Protein AF-A0A3D0PDY1-F1 (afdb_monomer)

pLDDT: mean 85.31, std 11.98, range [49.16, 97.06]

Foldseek 3Di:
DCPVVQADADPLRHSDDDQVLVVLVVLLVVLLVQLVVLLVCCVVVVPVVSNVVSLVSLVVSLVSLVVSLVSLVVSVVRRPDDPVCVVVSVVVNVVSVVVSVVSVVVSVVVVVVCVVPVPDDD

Nearest PDB structures (foldseek):
  9had-assembly1_A  TM=6.237E-01  e=1.493E+00  Dermatophagoides farinae
  2e2a-assembly1_C  TM=3.416E-01  e=3.998E+00  Lactococcus lactis

Mean predicted aligned error: 7.47 Å

Radius of gyration: 18.9 Å; Cα contacts (8 Å, |Δi|>4): 89; chains: 1; bounding box: 52×23×50 Å

Secondary structure (DSSP, 8-state):
-GGGSSPPP-TTS-SSSS-HHHHHHHHHHHHHHHHHHHHHHHHHHT-HHHHHHHHHHHHHHHHHHHHHHHHHHHHHHHS---HHHHHHHHHHHHHHHHHHHHHHHHHHHHHHHHHH-SS---

Sequence (122 aa):
MLEHLLPPLNDKNLPWMDVLHPIVVHFVIAMALITVVFDLIGVITRKPNLFEVSFWNLLVATVAIFVAIIFGQVEAGLASPYSGARDILNYHSTIGWSLAGVLSLLTAWRYVVRQKDPAVLP

Structure (mmCIF, N/CA/C/O backbone):
data_AF-A0A3D0PDY1-F1
#
_entry.id   AF-A0A3D0PDY1-F1
#
loop_
_atom_site.group_PDB
_atom_site.id
_atom_site.type_symbol
_atom_site.label_atom_id
_atom_site.label_alt_id
_atom_site.label_comp_id
_atom_site.label_asym_id
_atom_site.label_entity_id
_atom_site.label_seq_id
_atom_site.pdbx_PDB_ins_code
_atom_site.Cartn_x
_atom_site.Cartn_y
_atom_site.Cartn_z
_atom_site.occupancy
_atom_site.B_iso_or_equiv
_atom_site.auth_seq_id
_atom_site.auth_comp_id
_atom_site.auth_asym_id
_atom_site.auth_atom_id
_atom_site.pdbx_PDB_model_num
ATO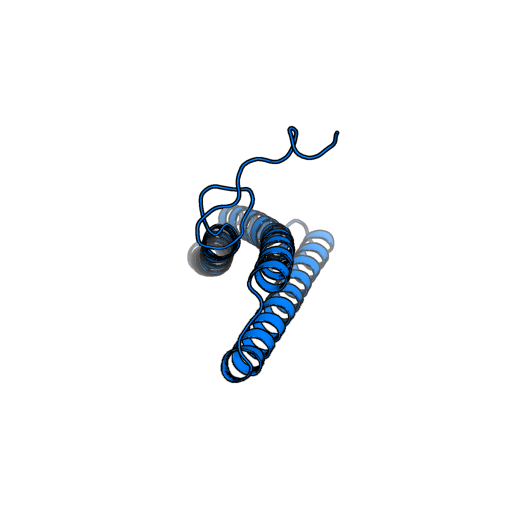M 1 N N . MET A 1 1 ? 36.493 7.612 -14.594 1.00 55.44 1 MET A N 1
ATOM 2 C CA . MET A 1 1 ? 36.836 7.537 -13.151 1.00 55.44 1 MET A CA 1
ATOM 3 C C . MET A 1 1 ? 35.690 7.000 -12.284 1.00 55.44 1 MET A C 1
ATOM 5 O O . MET A 1 1 ? 35.981 6.427 -11.249 1.00 55.44 1 MET A O 1
ATOM 9 N N . LEU A 1 2 ? 34.414 7.134 -12.683 1.00 61.41 2 LEU A N 1
ATOM 10 C CA . LEU A 1 2 ? 33.258 6.624 -11.916 1.00 61.41 2 LEU A CA 1
ATOM 11 C C . LEU A 1 2 ? 32.953 5.126 -12.132 1.00 61.41 2 LEU A C 1
ATOM 13 O O . LEU A 1 2 ? 32.224 4.537 -11.343 1.00 61.41 2 LEU A O 1
ATOM 17 N N . GLU A 1 3 ? 33.530 4.494 -13.158 1.00 59.44 3 GLU A N 1
ATOM 18 C CA . GLU A 1 3 ? 33.233 3.096 -13.523 1.00 59.44 3 GLU A CA 1
ATOM 19 C C . GLU A 1 3 ? 33.705 2.049 -12.499 1.00 59.44 3 GLU A C 1
ATOM 21 O O . GLU A 1 3 ? 33.281 0.904 -12.563 1.00 59.44 3 GLU A O 1
ATOM 26 N N . HIS A 1 4 ? 34.547 2.425 -11.530 1.00 61.19 4 HIS A N 1
ATOM 27 C CA . HIS A 1 4 ? 35.041 1.521 -10.479 1.00 61.19 4 HIS A CA 1
ATOM 28 C C . HIS A 1 4 ? 34.221 1.563 -9.176 1.00 61.19 4 HIS A C 1
ATOM 30 O O . HIS A 1 4 ? 34.509 0.810 -8.252 1.00 61.19 4 HIS A O 1
ATOM 36 N N . LEU A 1 5 ? 33.227 2.456 -9.078 1.00 67.50 5 LEU A N 1
ATOM 37 C CA . LEU A 1 5 ? 32.360 2.599 -7.898 1.00 67.50 5 LEU A CA 1
ATOM 38 C C . LEU A 1 5 ? 31.038 1.835 -8.027 1.00 67.50 5 LEU A C 1
ATOM 40 O O . LEU A 1 5 ? 30.329 1.680 -7.034 1.00 67.50 5 LEU A O 1
ATOM 44 N N . LEU A 1 6 ? 30.691 1.387 -9.236 1.00 66.75 6 LEU A N 1
ATOM 45 C CA . LEU A 1 6 ? 29.447 0.674 -9.489 1.00 66.75 6 LEU A CA 1
ATOM 46 C C . LEU A 1 6 ? 29.701 -0.838 -9.445 1.00 66.75 6 LEU A C 1
ATOM 48 O O . LEU A 1 6 ? 30.610 -1.314 -10.128 1.00 66.75 6 LEU A O 1
ATOM 52 N N . PRO A 1 7 ? 28.927 -1.601 -8.654 1.00 70.31 7 PRO A N 1
ATOM 53 C CA . PRO A 1 7 ? 28.995 -3.055 -8.694 1.00 70.31 7 PRO A CA 1
ATOM 54 C C . PRO A 1 7 ? 28.667 -3.566 -10.110 1.00 70.31 7 PRO A C 1
ATOM 56 O O . PRO A 1 7 ? 27.869 -2.938 -10.816 1.00 70.31 7 PRO A O 1
ATOM 59 N N . PRO A 1 8 ? 29.272 -4.688 -10.542 1.00 74.19 8 PRO A N 1
ATOM 60 C CA . PRO A 1 8 ? 28.973 -5.281 -11.840 1.00 74.19 8 PRO A CA 1
ATOM 61 C C . PRO A 1 8 ? 27.482 -5.626 -11.933 1.00 74.19 8 PRO A C 1
ATOM 63 O O . PRO A 1 8 ? 26.894 -6.134 -10.977 1.00 74.19 8 PRO A O 1
ATOM 66 N N . LEU A 1 9 ? 26.877 -5.332 -13.087 1.00 77.50 9 LEU A N 1
ATOM 67 C CA . LEU A 1 9 ? 25.468 -5.625 -13.341 1.00 77.50 9 LEU A CA 1
ATOM 68 C C . LEU A 1 9 ? 25.257 -7.139 -13.475 1.00 77.50 9 LEU A C 1
ATOM 70 O O . LEU A 1 9 ? 26.095 -7.835 -14.049 1.00 77.50 9 LEU A O 1
ATOM 74 N N . ASN A 1 10 ? 24.141 -7.645 -12.949 1.00 79.12 10 ASN A N 1
ATOM 75 C CA . ASN A 1 10 ? 23.761 -9.054 -13.085 1.00 79.12 10 ASN A CA 1
ATOM 76 C C . ASN A 1 10 ? 23.142 -9.362 -14.468 1.00 79.12 10 ASN A C 1
ATOM 78 O O . ASN A 1 10 ? 22.925 -8.465 -15.283 1.00 79.12 10 ASN A O 1
ATOM 82 N N . ASP A 1 11 ? 22.764 -10.624 -14.704 1.00 78.56 11 ASP A N 1
ATOM 83 C CA . ASP A 1 11 ? 22.127 -11.090 -15.954 1.00 78.56 11 ASP A CA 1
ATOM 84 C C . ASP A 1 11 ? 20.789 -10.391 -16.288 1.00 78.56 11 ASP A C 1
ATOM 86 O O . ASP A 1 11 ? 20.261 -10.530 -17.390 1.00 78.56 11 ASP A O 1
ATOM 90 N N . LYS A 1 12 ? 20.224 -9.638 -15.334 1.00 74.00 12 LYS A N 1
ATOM 91 C CA . LYS A 1 12 ? 18.987 -8.849 -15.460 1.00 74.00 12 LYS A CA 1
ATOM 92 C C . LYS A 1 12 ? 19.264 -7.340 -15.539 1.00 74.00 12 LYS A C 1
ATOM 94 O O . LYS A 1 12 ? 18.331 -6.551 -15.415 1.00 74.00 12 LYS A O 1
ATOM 99 N N . ASN A 1 13 ? 20.522 -6.941 -15.747 1.00 80.06 13 ASN A N 1
ATOM 100 C CA . ASN A 1 13 ? 20.970 -5.551 -15.850 1.00 80.06 13 ASN A CA 1
ATOM 101 C C . ASN A 1 13 ? 20.785 -4.729 -14.552 1.00 80.06 13 ASN A C 1
ATOM 103 O O . ASN A 1 13 ? 20.583 -3.516 -14.603 1.00 80.06 13 ASN A O 1
ATOM 107 N N . LEU A 1 14 ? 20.834 -5.382 -13.381 1.00 78.62 14 LEU A N 1
ATOM 108 C CA . LEU A 1 14 ? 20.647 -4.754 -12.065 1.00 78.62 14 LEU A CA 1
ATOM 109 C C . LEU A 1 14 ? 21.976 -4.627 -11.300 1.00 78.62 14 LEU A C 1
ATOM 111 O O . LEU A 1 14 ? 22.796 -5.541 -11.371 1.00 78.62 14 LEU A O 1
ATOM 115 N N . PRO A 1 15 ? 22.179 -3.558 -10.503 1.00 77.19 15 PRO A N 1
ATOM 116 C CA . PRO A 1 15 ? 23.393 -3.353 -9.702 1.00 77.19 15 PRO A CA 1
ATOM 117 C C . PRO A 1 15 ? 23.405 -4.137 -8.374 1.00 77.19 15 PRO A C 1
ATOM 119 O O . PRO A 1 15 ? 24.247 -3.901 -7.511 1.00 77.19 15 PRO A O 1
ATOM 122 N N . TRP A 1 16 ? 22.461 -5.055 -8.176 1.00 78.19 16 TRP A N 1
ATOM 123 C CA . TRP A 1 16 ? 22.329 -5.885 -6.978 1.00 78.19 16 TRP A CA 1
ATOM 124 C C . TRP A 1 16 ? 22.016 -7.338 -7.364 1.00 78.19 16 TRP A C 1
A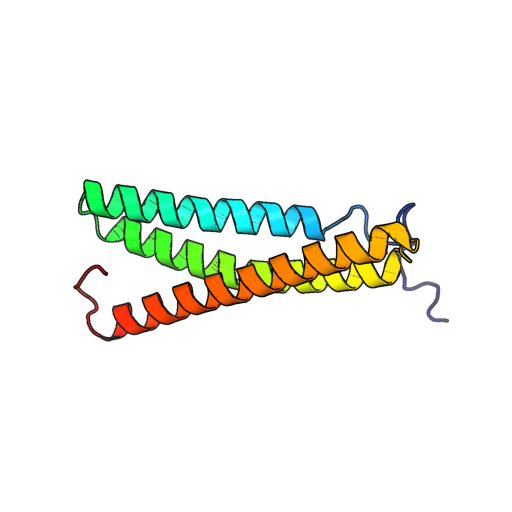TOM 126 O O . TRP A 1 16 ? 21.747 -7.642 -8.524 1.00 78.19 16 TRP A O 1
ATOM 136 N N . MET A 1 17 ? 22.058 -8.252 -6.388 1.00 73.06 17 MET A N 1
ATOM 137 C CA . MET A 1 17 ? 22.062 -9.699 -6.645 1.00 73.06 17 MET A CA 1
ATOM 138 C C . MET A 1 17 ? 20.767 -10.221 -7.288 1.00 73.06 17 MET A C 1
ATOM 140 O O . MET A 1 17 ? 20.842 -10.998 -8.235 1.00 73.06 17 MET A O 1
ATOM 144 N N . ASP A 1 18 ? 19.594 -9.771 -6.827 1.00 77.81 18 ASP A N 1
ATOM 145 C CA . ASP A 1 18 ? 18.298 -10.292 -7.282 1.00 77.81 18 ASP A CA 1
ATOM 146 C C . ASP A 1 18 ? 17.201 -9.231 -7.374 1.00 77.81 18 ASP A C 1
ATOM 148 O O . ASP A 1 18 ? 17.290 -8.184 -6.752 1.00 77.81 18 ASP A 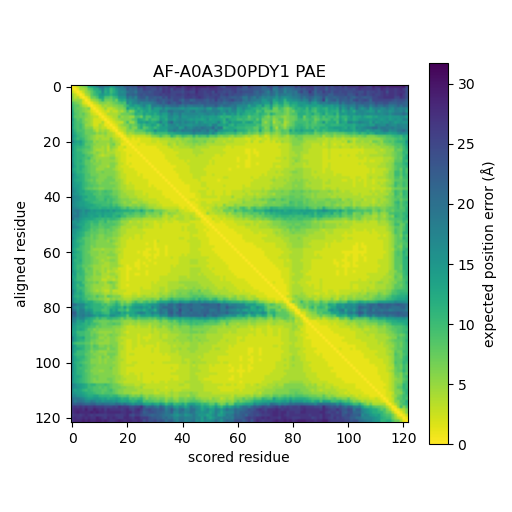O 1
ATOM 152 N N . VAL A 1 19 ? 16.133 -9.506 -8.117 1.00 83.88 19 VAL A N 1
ATOM 153 C CA . VAL A 1 19 ? 15.018 -8.561 -8.310 1.00 83.88 19 VAL A CA 1
ATOM 154 C C . VAL A 1 19 ? 14.370 -8.251 -6.950 1.00 83.88 19 VAL A C 1
ATOM 156 O O . VAL A 1 19 ? 13.755 -9.127 -6.339 1.00 83.88 19 VAL A O 1
ATOM 159 N N . LEU A 1 20 ? 14.530 -7.021 -6.452 1.00 88.56 20 LEU A N 1
ATOM 160 C CA . LEU A 1 20 ? 14.109 -6.637 -5.102 1.00 88.56 20 LEU A CA 1
ATOM 161 C C . LEU A 1 20 ? 12.617 -6.323 -5.063 1.00 88.56 20 LEU A C 1
ATOM 163 O O . LEU A 1 20 ? 11.955 -6.649 -4.076 1.00 88.56 20 LEU A O 1
ATOM 167 N N . HIS A 1 21 ? 12.069 -5.734 -6.131 1.00 92.12 21 HIS A N 1
ATOM 168 C CA . HIS A 1 21 ? 10.659 -5.340 -6.187 1.00 92.12 21 HIS A CA 1
ATOM 169 C C . HIS A 1 21 ? 9.694 -6.472 -5.786 1.00 92.12 21 HIS A C 1
ATOM 171 O O . HIS A 1 21 ? 8.882 -6.237 -4.887 1.00 92.12 21 HIS A O 1
ATOM 177 N N . PRO A 1 22 ? 9.781 -7.705 -6.334 1.00 91.50 22 PRO A N 1
ATOM 178 C CA . PRO A 1 22 ? 8.911 -8.798 -5.924 1.00 91.50 22 PRO A CA 1
ATOM 179 C C . PRO A 1 22 ? 9.006 -9.093 -4.429 1.00 91.50 22 PRO A C 1
ATOM 181 O O . PRO A 1 22 ? 7.974 -9.278 -3.796 1.00 91.50 22 PRO A O 1
ATOM 184 N N . ILE A 1 23 ? 10.205 -9.099 -3.840 1.00 93.50 23 ILE A N 1
ATOM 185 C CA . ILE A 1 23 ? 10.394 -9.399 -2.413 1.00 93.50 23 ILE A CA 1
ATOM 186 C C . ILE A 1 23 ? 9.615 -8.391 -1.557 1.00 93.50 23 ILE A C 1
ATOM 188 O O . ILE A 1 23 ? 8.853 -8.782 -0.670 1.00 93.50 23 ILE A O 1
ATOM 192 N N . VAL A 1 24 ? 9.741 -7.096 -1.870 1.00 94.31 24 VAL A N 1
ATOM 193 C CA . VAL A 1 24 ? 9.033 -6.036 -1.137 1.00 94.31 24 VAL A CA 1
ATOM 194 C C . VAL A 1 24 ? 7.519 -6.113 -1.366 1.00 94.31 24 VAL A C 1
ATOM 196 O O . VAL A 1 24 ? 6.752 -5.963 -0.417 1.00 94.31 24 VAL A O 1
ATOM 199 N N . VAL A 1 25 ? 7.061 -6.406 -2.588 1.00 95.06 25 VAL A N 1
ATOM 200 C CA . VAL A 1 25 ? 5.624 -6.554 -2.888 1.00 95.06 25 VAL A CA 1
ATOM 201 C C . VAL A 1 25 ? 4.994 -7.712 -2.107 1.00 95.06 25 VAL A C 1
ATOM 203 O O . VAL A 1 25 ? 3.919 -7.536 -1.536 1.00 95.06 25 VAL A O 1
ATOM 206 N N . HIS A 1 26 ? 5.644 -8.879 -2.025 1.00 94.75 26 HIS A N 1
ATOM 207 C CA . HIS A 1 26 ? 5.110 -10.011 -1.254 1.00 94.75 26 HIS A CA 1
ATOM 208 C C . HIS A 1 26 ? 4.975 -9.665 0.232 1.00 94.75 26 HIS A C 1
ATOM 210 O O . HIS A 1 26 ? 3.968 -10.006 0.853 1.00 94.75 26 HIS A O 1
ATOM 216 N N . PHE A 1 27 ? 5.949 -8.936 0.785 1.00 95.06 27 PHE A N 1
ATOM 217 C CA . PHE A 1 27 ? 5.873 -8.426 2.152 1.00 95.06 27 PHE A CA 1
ATOM 218 C C . PHE A 1 27 ? 4.666 -7.495 2.344 1.00 95.06 27 PHE A C 1
ATOM 220 O O . PHE A 1 27 ? 3.882 -7.696 3.268 1.00 95.06 27 PHE A O 1
ATOM 227 N N . VAL A 1 28 ? 4.449 -6.534 1.438 1.00 96.19 28 VAL A N 1
ATOM 228 C CA . VAL A 1 28 ? 3.283 -5.628 1.472 1.00 96.19 28 VAL A CA 1
ATOM 229 C C . VAL A 1 28 ? 1.964 -6.402 1.449 1.00 96.19 28 VAL A C 1
ATOM 231 O O . VAL A 1 28 ? 1.074 -6.109 2.245 1.00 96.19 28 VAL A O 1
ATOM 234 N N . ILE A 1 29 ? 1.834 -7.389 0.557 1.00 94.50 29 ILE A N 1
ATOM 235 C CA . ILE A 1 29 ? 0.616 -8.202 0.427 1.00 94.50 29 ILE A CA 1
ATOM 236 C C . ILE A 1 29 ? 0.364 -8.993 1.712 1.00 94.50 29 ILE A C 1
ATOM 238 O O . ILE A 1 29 ? -0.752 -8.979 2.230 1.00 94.50 29 ILE A O 1
ATOM 242 N N . ALA A 1 30 ? 1.395 -9.646 2.254 1.00 96.00 30 ALA A N 1
ATOM 243 C CA . ALA A 1 30 ? 1.284 -10.397 3.499 1.00 96.00 30 ALA A CA 1
ATOM 244 C C . ALA A 1 30 ? 0.833 -9.495 4.654 1.00 96.00 30 ALA A C 1
ATOM 246 O O . ALA A 1 30 ? -0.100 -9.844 5.375 1.00 96.00 30 ALA A O 1
ATOM 247 N N . MET A 1 31 ? 1.429 -8.307 4.783 1.00 95.00 31 MET A N 1
ATOM 248 C CA . MET A 1 31 ? 1.029 -7.321 5.784 1.00 95.00 31 MET A CA 1
ATOM 249 C C . MET A 1 31 ? -0.434 -6.903 5.570 1.00 95.00 31 MET A C 1
ATOM 251 O O . MET A 1 31 ? -1.250 -7.074 6.467 1.00 95.00 31 MET A O 1
ATOM 255 N N . ALA A 1 32 ? -0.833 -6.462 4.376 1.00 93.50 32 ALA A N 1
ATOM 256 C CA . ALA A 1 32 ? -2.217 -6.054 4.121 1.00 93.50 32 ALA A CA 1
ATOM 257 C C . ALA A 1 32 ? -3.248 -7.153 4.464 1.00 93.50 32 ALA A C 1
ATOM 259 O O . ALA A 1 32 ? -4.281 -6.864 5.070 1.00 93.50 32 ALA A O 1
ATOM 260 N N . LEU A 1 33 ? -2.954 -8.419 4.150 1.00 94.88 33 LEU A N 1
ATOM 261 C CA . LEU A 1 33 ? -3.814 -9.553 4.508 1.00 94.88 33 LEU A CA 1
ATOM 262 C C . LEU A 1 33 ? -3.862 -9.792 6.023 1.00 94.88 33 LEU A C 1
ATOM 264 O O . LEU A 1 33 ? -4.940 -9.992 6.582 1.00 94.88 33 LEU A O 1
ATOM 268 N N . ILE A 1 34 ? -2.715 -9.730 6.701 1.00 94.06 34 ILE A N 1
ATOM 269 C CA . ILE A 1 34 ? -2.622 -9.893 8.156 1.00 94.06 34 ILE A CA 1
ATOM 270 C C . ILE A 1 34 ? -3.403 -8.795 8.894 1.00 94.06 34 ILE A C 1
ATOM 272 O O . ILE A 1 34 ? -4.047 -9.092 9.898 1.00 94.06 34 ILE A O 1
ATOM 276 N N . THR A 1 35 ? -3.431 -7.558 8.383 1.00 92.25 35 THR A N 1
ATOM 277 C CA . THR A 1 35 ? -4.292 -6.483 8.913 1.00 92.25 35 THR A CA 1
ATOM 278 C C . THR A 1 35 ? -5.756 -6.913 8.910 1.00 92.25 35 THR A C 1
ATOM 280 O O . THR A 1 35 ? -6.416 -6.857 9.944 1.00 92.25 35 THR A O 1
ATOM 283 N N . VAL A 1 36 ? -6.262 -7.408 7.777 1.00 91.00 36 VAL A N 1
ATOM 284 C CA . VAL A 1 36 ? -7.663 -7.849 7.665 1.00 91.00 36 VAL A CA 1
ATOM 285 C C . VAL A 1 36 ? -7.958 -9.009 8.619 1.00 91.00 36 VAL A C 1
ATOM 287 O O . VAL A 1 36 ? -9.004 -9.029 9.268 1.00 91.00 36 VAL A O 1
ATOM 290 N N . VAL A 1 37 ? -7.026 -9.956 8.754 1.00 93.31 37 VAL A N 1
ATOM 291 C CA . VAL A 1 37 ? -7.160 -11.079 9.694 1.00 93.31 37 VAL A CA 1
ATOM 292 C C . VAL A 1 37 ? -7.211 -10.585 11.141 1.00 93.31 37 VAL A C 1
ATOM 294 O O . VAL A 1 37 ? -8.092 -11.004 11.893 1.00 93.31 37 VAL A O 1
ATOM 297 N N . PHE A 1 38 ? -6.317 -9.680 11.545 1.00 90.44 38 PHE A N 1
ATOM 298 C CA . PHE A 1 38 ? -6.325 -9.130 12.900 1.00 90.44 38 PHE A CA 1
ATOM 299 C C . PHE A 1 38 ? -7.558 -8.278 13.187 1.00 90.44 38 PHE A C 1
ATOM 301 O O . PHE A 1 38 ? -8.068 -8.349 14.303 1.00 90.44 38 PHE A O 1
ATOM 308 N N . ASP A 1 39 ? -8.076 -7.545 12.202 1.00 86.44 39 ASP A N 1
ATOM 30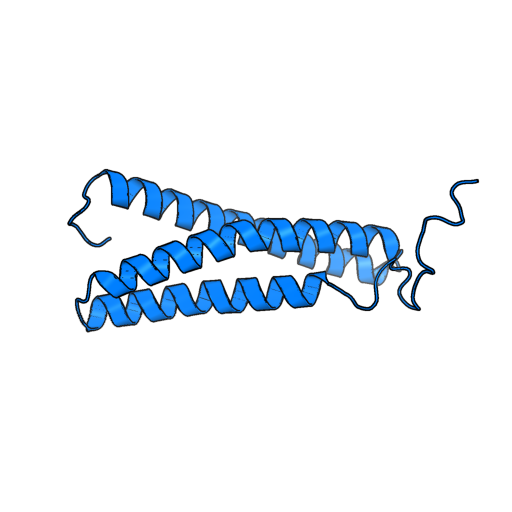9 C CA . ASP A 1 39 ? -9.347 -6.830 12.337 1.00 86.44 39 ASP A CA 1
ATOM 310 C C . ASP A 1 39 ? -10.504 -7.798 12.568 1.00 86.44 39 ASP A C 1
ATOM 312 O O . ASP A 1 39 ? -11.261 -7.634 13.523 1.00 86.44 39 ASP A O 1
ATOM 316 N N . LEU A 1 40 ? -10.605 -8.858 11.763 1.00 89.69 40 LEU A N 1
ATOM 317 C CA . LEU A 1 40 ? -11.661 -9.857 11.909 1.00 89.69 40 LEU A CA 1
ATOM 318 C C . LEU A 1 40 ? -11.606 -10.547 13.280 1.00 89.69 40 LEU A C 1
ATOM 320 O O . LEU A 1 40 ? -12.623 -10.663 13.967 1.00 89.69 40 LEU A O 1
ATOM 324 N N . ILE A 1 41 ? -10.416 -10.968 13.716 1.00 89.31 41 ILE A N 1
ATOM 325 C CA . ILE A 1 41 ? -10.234 -11.582 15.037 1.00 89.31 41 ILE A CA 1
ATOM 326 C C . ILE A 1 41 ? -10.506 -10.555 16.144 1.00 89.31 41 ILE A C 1
ATOM 328 O O . ILE A 1 41 ? -11.123 -10.900 17.153 1.00 89.31 41 ILE A O 1
ATOM 332 N N . GLY A 1 42 ? -10.095 -9.297 15.972 1.00 86.19 42 GLY A N 1
ATOM 333 C CA . GLY A 1 42 ? -10.373 -8.195 16.894 1.00 86.19 42 GLY A CA 1
ATOM 334 C C . GLY A 1 42 ? -11.868 -7.977 17.102 1.00 86.19 42 GLY A C 1
ATOM 335 O O . GLY A 1 42 ? -12.317 -7.894 18.246 1.00 86.19 42 GLY A O 1
ATOM 336 N N . VAL A 1 43 ? -12.646 -7.987 16.016 1.00 84.94 43 VAL A N 1
ATOM 337 C CA . VAL A 1 43 ? -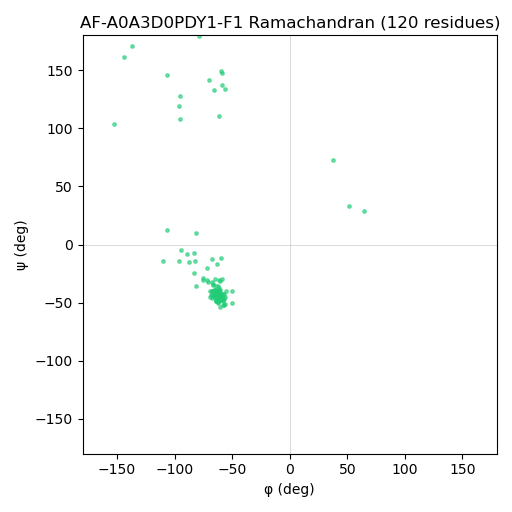14.112 -7.873 16.041 1.00 84.94 43 VAL A CA 1
ATOM 338 C C . VAL A 1 43 ? -14.748 -9.065 16.761 1.00 84.94 43 VAL A C 1
ATOM 340 O O . VAL A 1 43 ? -15.583 -8.873 17.645 1.00 84.94 43 VAL A O 1
ATOM 343 N N . ILE A 1 44 ? -14.330 -10.296 16.442 1.00 90.12 44 ILE A N 1
ATOM 344 C CA . ILE A 1 44 ? -14.903 -11.521 17.030 1.00 90.12 44 ILE A CA 1
ATOM 345 C C . ILE A 1 44 ? -14.559 -11.640 18.522 1.00 90.12 44 ILE A C 1
ATOM 347 O O . ILE A 1 44 ? -15.410 -11.984 19.340 1.00 90.12 44 ILE A O 1
ATOM 351 N N . THR A 1 45 ? -13.309 -11.357 18.890 1.00 88.25 45 THR A N 1
ATOM 352 C CA . THR A 1 45 ? -12.807 -11.535 20.263 1.00 88.25 45 THR A CA 1
ATOM 353 C C . THR A 1 45 ? -13.004 -10.308 21.152 1.00 88.25 45 THR A C 1
ATOM 355 O O . THR A 1 45 ? -12.752 -10.394 22.353 1.00 88.25 45 THR A O 1
ATOM 358 N N . ARG A 1 46 ? -13.444 -9.174 20.583 1.00 82.81 46 ARG A N 1
ATOM 359 C CA . ARG A 1 46 ? -13.573 -7.865 21.250 1.00 82.81 46 ARG A CA 1
ATOM 360 C C . ARG A 1 46 ? -12.299 -7.426 21.981 1.00 82.81 46 ARG A C 1
ATOM 362 O O . ARG A 1 46 ? -12.364 -6.778 23.024 1.00 82.81 46 ARG A O 1
ATOM 369 N N . LYS A 1 47 ? -11.126 -7.793 21.454 1.00 82.06 47 LYS A N 1
ATOM 370 C CA . LYS A 1 47 ? -9.825 -7.431 22.034 1.00 82.06 47 LYS A CA 1
ATOM 371 C C . LYS A 1 47 ? -9.271 -6.172 21.356 1.00 82.06 47 LYS A C 1
ATOM 373 O O . LYS A 1 47 ? -8.796 -6.282 20.224 1.00 82.06 47 LYS A O 1
ATOM 378 N N . PRO A 1 48 ? -9.246 -5.007 22.034 1.00 79.25 48 PRO A N 1
ATOM 379 C CA . PRO A 1 48 ? -8.798 -3.748 21.431 1.00 79.25 48 PRO A CA 1
ATOM 380 C C . PRO A 1 48 ? -7.337 -3.801 20.957 1.00 79.25 48 PRO A C 1
ATOM 382 O O . PRO A 1 48 ? -7.002 -3.229 19.924 1.00 79.25 48 PRO A O 1
ATOM 385 N N . ASN A 1 49 ? -6.488 -4.579 21.635 1.00 85.31 49 ASN A N 1
ATOM 386 C CA . ASN A 1 49 ? -5.070 -4.729 21.289 1.00 85.31 49 ASN A CA 1
ATOM 387 C C . ASN A 1 49 ? -4.847 -5.259 19.858 1.00 85.31 49 ASN A C 1
ATOM 389 O O . ASN A 1 49 ? -3.841 -4.932 19.236 1.00 85.31 49 ASN A O 1
ATOM 393 N N . LEU A 1 50 ? -5.771 -6.063 19.315 1.00 84.69 50 LEU A N 1
ATOM 394 C CA . LEU A 1 50 ? -5.637 -6.603 17.956 1.00 84.69 50 LEU A CA 1
ATOM 395 C C . LEU A 1 50 ? -5.846 -5.531 16.881 1.00 84.69 50 LEU A C 1
ATOM 397 O O . LEU A 1 50 ? -5.207 -5.587 15.833 1.00 84.69 50 LEU A O 1
ATOM 401 N N . PHE A 1 51 ? -6.668 -4.519 17.159 1.00 83.44 51 PHE A N 1
ATOM 402 C CA . PHE A 1 51 ? -6.864 -3.388 16.253 1.00 83.44 51 PHE A CA 1
ATOM 403 C C . PHE A 1 51 ? -5.641 -2.476 16.206 1.00 83.44 51 PHE A C 1
ATOM 405 O O . PHE A 1 51 ? -5.337 -1.909 15.158 1.00 83.44 51 PHE A O 1
ATOM 4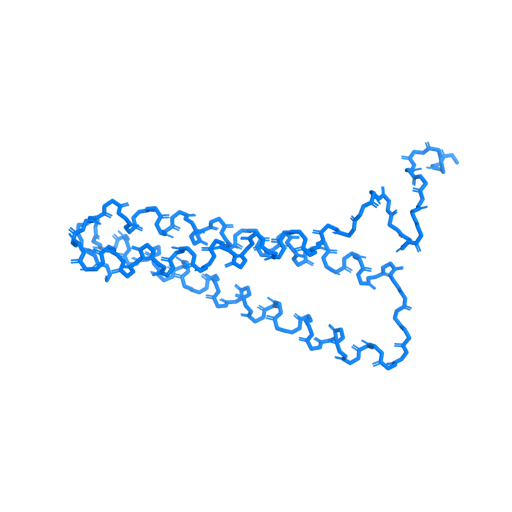12 N N . GLU A 1 52 ? -4.905 -2.362 17.313 1.00 86.88 52 GLU A N 1
ATOM 413 C CA . GLU A 1 52 ? -3.643 -1.627 17.329 1.00 86.88 52 GLU A CA 1
ATOM 414 C C . GLU A 1 52 ? -2.575 -2.332 16.489 1.00 86.88 52 GLU A C 1
ATOM 416 O O . GLU A 1 52 ? -1.942 -1.692 15.648 1.00 86.88 52 GLU A O 1
ATOM 421 N N . VAL A 1 53 ? -2.428 -3.653 16.648 1.00 90.31 53 VAL A N 1
ATOM 422 C CA . VAL A 1 53 ? -1.525 -4.458 15.808 1.00 90.31 53 VAL A CA 1
ATOM 423 C C . VAL A 1 53 ? -1.912 -4.320 14.339 1.00 90.31 53 VAL A C 1
ATOM 425 O O . VAL A 1 53 ? -1.063 -4.022 13.504 1.00 90.31 53 VAL A O 1
ATOM 428 N N . SER A 1 54 ? -3.200 -4.463 14.029 1.00 91.19 54 SER A N 1
ATOM 429 C CA . SER A 1 54 ? -3.730 -4.317 12.676 1.00 91.19 54 SER A CA 1
ATOM 430 C C . SER A 1 54 ? -3.439 -2.944 12.060 1.00 91.19 54 SER A C 1
ATOM 432 O O . SER A 1 54 ? -3.014 -2.862 10.904 1.00 91.19 54 SER A O 1
ATOM 434 N N . PHE A 1 55 ? -3.597 -1.866 12.834 1.00 90.44 55 PHE A N 1
ATOM 435 C CA . PHE A 1 55 ? -3.303 -0.504 12.393 1.00 90.44 55 PHE A CA 1
ATOM 436 C C . PHE A 1 55 ? -1.816 -0.302 12.085 1.00 90.44 55 PHE A C 1
ATOM 438 O O . PHE A 1 55 ? -1.482 0.207 11.016 1.00 90.44 55 PHE A O 1
ATOM 445 N N . TRP A 1 56 ? -0.920 -0.716 12.985 1.00 92.69 56 TRP A N 1
ATOM 446 C CA . TRP A 1 56 ? 0.525 -0.621 12.748 1.00 92.69 56 TRP A CA 1
ATOM 447 C C . TRP A 1 56 ? 0.949 -1.438 11.535 1.00 92.69 56 TRP A C 1
ATOM 449 O O . TRP A 1 56 ? 1.742 -0.985 10.713 1.00 92.69 56 TRP A O 1
ATOM 459 N N . ASN A 1 57 ? 0.363 -2.619 11.392 1.00 94.50 57 ASN A N 1
ATOM 460 C CA . ASN A 1 57 ? 0.600 -3.501 10.270 1.00 94.50 57 ASN A CA 1
ATOM 461 C C . ASN A 1 57 ? 0.136 -2.872 8.940 1.00 94.50 57 ASN A C 1
ATOM 463 O O . ASN A 1 57 ? 0.864 -2.916 7.948 1.00 94.50 57 ASN A O 1
ATOM 467 N N . LEU A 1 58 ? -1.011 -2.184 8.944 1.00 94.19 58 LEU A N 1
ATOM 468 C CA . LEU A 1 58 ? -1.520 -1.446 7.788 1.00 94.19 58 LEU A CA 1
ATOM 469 C C . LEU A 1 58 ? -0.626 -0.247 7.444 1.00 94.19 58 LEU A C 1
ATOM 471 O O . LEU A 1 58 ? -0.291 -0.048 6.279 1.00 94.19 58 LEU A O 1
ATOM 475 N N . LEU A 1 59 ? -0.191 0.518 8.449 1.00 95.38 59 LEU A N 1
ATOM 476 C CA . LEU A 1 59 ? 0.708 1.658 8.266 1.00 95.38 59 LEU A CA 1
ATOM 477 C C . LEU A 1 59 ? 2.040 1.224 7.640 1.00 95.38 59 LEU A C 1
ATOM 479 O O . LEU A 1 59 ? 2.505 1.841 6.681 1.00 95.38 59 LEU A O 1
ATOM 483 N N . VAL A 1 60 ? 2.636 0.140 8.144 1.00 96.56 60 VAL A N 1
ATOM 484 C CA . VAL A 1 60 ? 3.872 -0.418 7.581 1.00 96.56 60 VAL A CA 1
ATOM 485 C C . VAL A 1 60 ? 3.641 -0.914 6.152 1.00 96.56 60 VAL A C 1
ATOM 487 O O . VAL A 1 60 ? 4.471 -0.638 5.289 1.00 96.56 60 VAL A O 1
ATOM 490 N N . ALA A 1 61 ? 2.507 -1.565 5.863 1.00 96.44 61 ALA A N 1
ATOM 491 C CA . ALA A 1 61 ? 2.150 -1.961 4.499 1.00 96.44 61 ALA A CA 1
ATOM 492 C C . ALA A 1 61 ? 2.048 -0.749 3.554 1.00 96.44 61 ALA A C 1
ATOM 494 O O . ALA A 1 61 ? 2.565 -0.793 2.438 1.00 96.44 61 ALA A O 1
ATOM 495 N N . THR A 1 62 ? 1.438 0.353 4.008 1.00 96.75 62 THR A N 1
ATOM 496 C CA . THR A 1 62 ? 1.342 1.609 3.247 1.00 96.75 62 THR A CA 1
ATOM 497 C C . THR A 1 62 ? 2.710 2.221 2.965 1.00 96.75 62 THR A C 1
ATOM 499 O O . THR A 1 62 ? 2.949 2.682 1.857 1.00 96.75 62 THR A O 1
ATOM 502 N N . VAL A 1 63 ? 3.638 2.223 3.919 1.00 97.06 63 VAL A N 1
ATOM 503 C CA . VAL A 1 63 ? 4.994 2.737 3.657 1.00 97.06 63 VAL A CA 1
ATOM 504 C C . VAL A 1 63 ? 5.745 1.808 2.698 1.00 97.06 63 VAL A C 1
ATOM 506 O O . VAL A 1 63 ? 6.355 2.263 1.730 1.00 97.06 63 VAL A O 1
ATOM 509 N N . ALA A 1 64 ? 5.664 0.497 2.926 1.00 96.56 64 ALA A N 1
ATOM 510 C CA . ALA A 1 64 ? 6.376 -0.498 2.136 1.00 96.56 64 ALA A CA 1
ATOM 511 C C . ALA A 1 64 ? 5.905 -0.558 0.671 1.00 96.56 64 ALA A C 1
ATOM 513 O O . ALA A 1 64 ? 6.723 -0.834 -0.205 1.00 96.56 64 A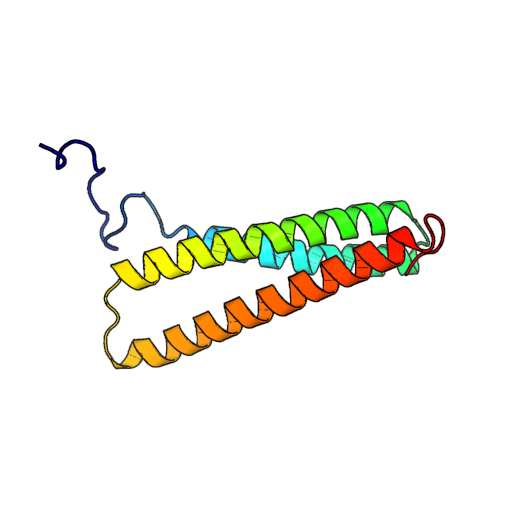LA A O 1
ATOM 514 N N . ILE A 1 65 ? 4.637 -0.245 0.364 1.00 96.88 65 ILE A N 1
ATOM 515 C CA . ILE A 1 65 ? 4.173 -0.218 -1.033 1.00 96.88 65 ILE A CA 1
ATOM 516 C C . ILE A 1 65 ? 4.827 0.903 -1.846 1.00 96.88 65 ILE A C 1
ATOM 518 O O . ILE A 1 65 ? 5.144 0.691 -3.014 1.00 96.88 65 ILE A O 1
ATOM 522 N N . PHE A 1 66 ? 5.127 2.056 -1.243 1.00 96.81 66 PHE A N 1
ATOM 523 C CA . PHE A 1 66 ? 5.879 3.107 -1.935 1.00 96.81 66 PHE A CA 1
ATOM 524 C C . PHE A 1 66 ? 7.321 2.678 -2.206 1.00 96.81 66 PHE A C 1
ATOM 526 O O . PHE A 1 66 ? 7.831 2.899 -3.303 1.00 96.81 66 PHE A O 1
ATOM 533 N N . VAL A 1 67 ? 7.955 1.992 -1.249 1.00 95.88 67 VAL A N 1
ATOM 534 C CA . VAL A 1 67 ? 9.290 1.404 -1.442 1.00 95.88 67 VAL A CA 1
ATOM 535 C C . VAL A 1 67 ? 9.267 0.383 -2.584 1.00 95.88 67 VAL A C 1
ATOM 537 O O . VAL A 1 67 ? 10.117 0.431 -3.472 1.00 95.88 67 VAL A O 1
ATOM 540 N N . ALA A 1 68 ? 8.258 -0.491 -2.619 1.00 95.62 68 ALA A N 1
ATOM 541 C CA . ALA A 1 68 ? 8.077 -1.460 -3.694 1.00 95.62 68 ALA A CA 1
ATOM 542 C C . ALA A 1 68 ? 7.891 -0.791 -5.065 1.00 95.62 68 ALA A C 1
ATOM 544 O O . ALA A 1 68 ? 8.477 -1.249 -6.046 1.00 95.62 68 ALA A O 1
ATOM 545 N N . ILE A 1 69 ? 7.109 0.293 -5.142 1.00 94.88 69 ILE A N 1
ATOM 546 C CA . ILE A 1 69 ? 6.914 1.062 -6.380 1.00 94.88 69 ILE A CA 1
ATOM 547 C C . ILE A 1 69 ? 8.239 1.655 -6.861 1.00 94.88 69 ILE A C 1
ATOM 549 O O . ILE A 1 69 ? 8.545 1.523 -8.042 1.00 94.88 69 ILE A O 1
ATOM 553 N N . ILE A 1 70 ? 9.047 2.248 -5.975 1.00 93.69 70 ILE A N 1
ATOM 554 C CA . ILE A 1 70 ? 10.352 2.820 -6.343 1.00 93.69 70 ILE A CA 1
ATOM 555 C C . ILE A 1 70 ? 11.244 1.752 -6.984 1.00 93.69 70 ILE A C 1
ATOM 557 O O . ILE A 1 70 ? 11.724 1.955 -8.099 1.00 93.69 70 ILE A O 1
ATOM 561 N N . PHE A 1 71 ? 11.410 0.596 -6.332 1.00 92.00 71 PHE A N 1
ATOM 562 C CA . PHE A 1 71 ? 12.191 -0.505 -6.905 1.00 92.00 71 PHE A CA 1
ATOM 563 C C . PHE A 1 71 ? 11.607 -0.993 -8.234 1.00 92.00 71 PHE A C 1
ATOM 565 O O . PHE A 1 71 ? 12.353 -1.181 -9.190 1.00 92.00 71 PHE A O 1
ATOM 572 N N . GLY A 1 72 ? 10.280 -1.116 -8.334 1.00 90.94 72 GLY A N 1
ATOM 573 C CA . GLY A 1 72 ? 9.616 -1.558 -9.561 1.00 90.94 72 GLY A CA 1
ATOM 574 C C . GLY A 1 72 ? 9.834 -0.611 -10.742 1.00 90.94 72 GLY A C 1
ATOM 575 O O . GLY A 1 72 ? 10.064 -1.069 -11.856 1.00 90.94 72 GLY A O 1
ATOM 576 N N . GLN A 1 73 ? 9.816 0.707 -10.511 1.00 90.88 73 GLN A N 1
ATOM 577 C CA . GLN A 1 73 ? 10.088 1.696 -11.560 1.00 90.88 73 GLN A CA 1
ATOM 578 C C . GLN A 1 73 ? 11.558 1.679 -11.998 1.00 90.88 73 GLN A C 1
ATOM 580 O O . GLN A 1 73 ? 11.839 1.759 -13.193 1.00 90.88 73 GLN A O 1
ATOM 585 N N . VAL A 1 74 ? 12.495 1.536 -11.051 1.00 89.31 74 VAL A N 1
ATOM 586 C CA . VAL A 1 74 ? 13.929 1.422 -11.365 1.00 89.31 74 VAL A CA 1
ATOM 587 C C . VAL A 1 74 ? 14.197 0.171 -12.203 1.00 89.31 74 VAL A C 1
ATOM 589 O O . VAL A 1 74 ? 14.821 0.258 -13.257 1.00 89.31 74 VAL A O 1
ATOM 592 N N . GLU A 1 75 ? 13.684 -0.983 -11.783 1.00 87.44 75 GLU A N 1
ATOM 593 C CA . GLU A 1 75 ? 13.868 -2.251 -12.497 1.00 87.44 75 GLU A CA 1
ATOM 594 C C . GLU A 1 75 ? 13.195 -2.244 -13.878 1.00 87.44 75 GLU A C 1
ATOM 596 O O . GLU A 1 75 ? 13.791 -2.704 -14.852 1.00 87.44 75 GLU A O 1
ATOM 601 N N . ALA A 1 76 ? 12.002 -1.652 -14.003 1.00 85.88 76 ALA A N 1
ATOM 602 C CA . ALA A 1 76 ? 11.325 -1.467 -15.288 1.00 85.88 76 ALA A CA 1
ATOM 603 C C . ALA A 1 76 ? 12.139 -0.599 -16.265 1.00 85.88 76 ALA A C 1
ATOM 605 O O . ALA A 1 76 ? 12.193 -0.901 -17.459 1.00 85.88 76 ALA A O 1
ATOM 606 N N . GLY A 1 77 ? 12.791 0.456 -15.763 1.00 83.88 77 GLY A N 1
ATOM 607 C CA . GLY A 1 77 ? 13.656 1.327 -16.562 1.00 83.88 77 GLY A CA 1
ATOM 608 C C . GLY A 1 77 ? 14.934 0.638 -17.050 1.00 83.88 77 GLY A C 1
ATOM 609 O O . GLY A 1 77 ? 15.404 0.932 -18.148 1.00 83.88 77 GLY A O 1
ATOM 610 N N . LEU A 1 78 ? 15.471 -0.307 -16.271 1.00 83.00 78 LEU A N 1
ATOM 611 C CA . LEU A 1 78 ? 16.688 -1.057 -16.606 1.00 83.00 78 LEU A CA 1
ATOM 612 C C . LEU A 1 78 ? 16.436 -2.255 -17.538 1.00 83.00 78 LEU A C 1
ATOM 614 O O . LEU A 1 78 ? 17.348 -2.663 -18.258 1.00 83.00 78 LEU A O 1
ATOM 618 N N . ALA A 1 79 ? 15.215 -2.804 -17.549 1.00 75.31 79 ALA A N 1
ATOM 619 C CA . ALA A 1 79 ? 14.879 -4.056 -18.233 1.00 75.31 79 ALA A CA 1
ATOM 620 C C . ALA A 1 79 ? 14.576 -3.941 -19.746 1.00 75.31 79 ALA A C 1
ATOM 622 O O . ALA A 1 79 ? 14.408 -4.970 -20.393 1.00 75.31 79 ALA A O 1
ATOM 623 N N . SER A 1 80 ? 14.492 -2.731 -20.324 1.00 69.12 80 SER A N 1
ATOM 624 C CA . SER A 1 80 ? 14.176 -2.466 -21.750 1.00 69.12 80 SER A CA 1
ATOM 625 C C . SER A 1 80 ? 13.108 -3.411 -22.361 1.00 69.12 80 SER A C 1
ATOM 627 O O . SER A 1 80 ? 13.422 -4.289 -23.171 1.00 69.12 80 SER A O 1
ATOM 629 N N . PRO A 1 81 ? 11.818 -3.264 -21.995 1.00 69.56 81 PRO A N 1
ATOM 630 C CA . PRO A 1 81 ? 10.783 -4.229 -22.368 1.00 69.56 81 PRO A CA 1
ATOM 631 C C . PRO A 1 81 ? 10.527 -4.280 -23.886 1.00 69.56 81 PRO A C 1
ATOM 633 O O . PRO A 1 81 ? 10.302 -3.240 -24.527 1.00 69.56 81 PRO A O 1
ATOM 636 N N . TYR A 1 82 ? 10.470 -5.496 -24.448 1.00 70.81 82 TYR A N 1
ATOM 637 C CA . TYR A 1 82 ? 9.985 -5.744 -25.814 1.00 70.81 82 TYR A CA 1
ATOM 638 C C . TYR A 1 82 ? 8.525 -5.279 -25.960 1.00 70.81 82 TYR A C 1
ATOM 640 O O . TYR A 1 82 ? 7.761 -5.305 -24.996 1.00 70.81 82 TYR A O 1
ATOM 648 N N . SER A 1 83 ? 8.128 -4.839 -27.158 1.00 71.00 83 SER A N 1
ATOM 649 C CA . SER A 1 83 ? 6.861 -4.131 -27.412 1.00 71.00 83 SER A CA 1
ATOM 650 C C . SER A 1 83 ? 5.620 -4.826 -26.840 1.00 71.00 83 SER A C 1
ATOM 652 O O . SER A 1 83 ? 4.787 -4.149 -26.249 1.00 71.00 83 SER A O 1
ATOM 654 N N . GLY A 1 84 ? 5.529 -6.158 -26.928 1.00 74.25 84 GLY A N 1
ATOM 655 C CA . GLY A 1 84 ? 4.399 -6.928 -26.387 1.00 74.25 84 GLY A CA 1
ATOM 656 C C . GLY A 1 84 ? 4.336 -7.024 -24.853 1.00 74.25 84 GLY A C 1
ATOM 657 O O . GLY A 1 84 ? 3.271 -7.275 -24.302 1.00 74.25 84 GLY A O 1
ATOM 658 N N . ALA A 1 85 ? 5.447 -6.800 -24.144 1.00 82.25 85 ALA A N 1
ATOM 659 C CA . ALA A 1 85 ? 5.487 -6.823 -22.677 1.00 82.25 85 ALA A CA 1
ATOM 660 C C . ALA A 1 85 ? 5.153 -5.457 -22.050 1.00 82.25 85 ALA A C 1
ATOM 662 O O . ALA A 1 85 ? 4.868 -5.382 -20.854 1.00 82.25 85 ALA A O 1
ATOM 663 N N . ARG A 1 86 ? 5.173 -4.375 -22.843 1.00 83.38 86 ARG A N 1
ATOM 664 C CA . ARG A 1 86 ? 4.923 -3.007 -22.360 1.00 83.38 86 ARG A CA 1
ATOM 665 C C . ARG A 1 86 ? 3.503 -2.826 -21.846 1.00 83.38 86 ARG A C 1
ATOM 667 O O . ARG A 1 86 ? 3.327 -2.224 -20.795 1.00 83.38 86 ARG A O 1
ATOM 674 N N . ASP A 1 87 ? 2.514 -3.386 -22.534 1.00 88.31 87 ASP A N 1
ATOM 675 C CA . ASP A 1 87 ? 1.113 -3.258 -22.122 1.00 88.31 87 ASP A CA 1
ATOM 676 C C . ASP A 1 87 ? 0.862 -3.953 -20.781 1.00 88.31 87 ASP A C 1
ATOM 678 O O . ASP A 1 87 ? 0.268 -3.374 -19.875 1.00 88.31 87 ASP A O 1
ATOM 682 N N . ILE A 1 88 ? 1.404 -5.161 -20.606 1.00 90.38 88 ILE A N 1
ATOM 683 C CA . ILE A 1 88 ? 1.324 -5.905 -19.342 1.00 90.38 88 ILE A CA 1
ATOM 684 C C . ILE A 1 88 ? 2.030 -5.136 -18.218 1.00 90.38 88 ILE A C 1
ATOM 686 O O . ILE A 1 88 ? 1.490 -5.017 -17.119 1.00 90.38 88 ILE A O 1
ATOM 690 N N . LEU A 1 89 ? 3.210 -4.571 -18.491 1.00 88.62 89 LEU A N 1
ATOM 691 C CA . LEU A 1 89 ? 3.954 -3.765 -17.523 1.00 88.62 89 LEU A CA 1
ATOM 692 C C . LEU A 1 89 ? 3.207 -2.477 -17.136 1.00 88.62 89 LEU A C 1
ATOM 694 O O . LEU A 1 89 ? 3.241 -2.073 -15.970 1.00 88.62 89 LEU A O 1
ATOM 698 N N . ASN A 1 90 ? 2.492 -1.863 -18.083 1.00 89.50 90 ASN A N 1
ATOM 699 C CA . ASN A 1 90 ? 1.625 -0.717 -17.822 1.00 89.50 90 ASN A CA 1
ATOM 700 C C . ASN A 1 90 ? 0.468 -1.111 -16.898 1.00 89.50 90 ASN A C 1
ATOM 702 O O . ASN A 1 90 ? 0.271 -0.457 -15.877 1.00 89.50 90 ASN A O 1
ATOM 706 N N . TYR A 1 91 ? -0.236 -2.213 -17.184 1.00 93.56 91 TYR A N 1
ATOM 707 C CA . TYR A 1 91 ? -1.293 -2.720 -16.300 1.00 93.56 91 TYR A CA 1
ATOM 708 C C . TYR A 1 91 ? -0.769 -3.041 -14.896 1.00 93.56 91 TYR A C 1
ATOM 710 O O . TYR A 1 91 ? -1.373 -2.615 -13.912 1.00 93.56 91 TYR A O 1
ATOM 718 N N . HIS A 1 92 ? 0.372 -3.730 -14.790 1.00 93.56 92 HIS A N 1
ATOM 719 C CA . HIS A 1 92 ? 1.027 -4.024 -13.509 1.00 93.56 92 HIS A CA 1
ATOM 720 C C . HIS A 1 92 ? 1.323 -2.744 -12.720 1.00 93.56 92 HIS A C 1
ATOM 722 O O . HIS A 1 92 ? 1.004 -2.648 -11.535 1.00 93.56 92 HIS A O 1
ATOM 728 N N . SER A 1 93 ? 1.858 -1.724 -13.395 1.00 92.94 93 SER A N 1
ATOM 729 C CA . SER A 1 93 ? 2.157 -0.425 -12.785 1.00 92.94 93 SER A CA 1
ATOM 730 C C . SER A 1 93 ? 0.890 0.299 -12.323 1.00 92.94 93 SER A C 1
ATOM 732 O O . SER A 1 93 ? 0.849 0.812 -11.205 1.00 92.94 93 SER A O 1
ATOM 734 N N . THR A 1 94 ? -0.171 0.312 -13.137 1.00 95.00 94 THR A N 1
ATOM 735 C CA . THR A 1 94 ? -1.460 0.917 -12.770 1.00 95.00 94 THR A CA 1
ATOM 736 C C . THR A 1 94 ? -2.091 0.218 -11.568 1.00 95.00 94 THR A C 1
ATOM 738 O O . THR A 1 94 ? -2.589 0.894 -10.666 1.00 95.00 94 THR A O 1
ATOM 741 N N . ILE A 1 95 ? -2.043 -1.117 -11.511 1.00 94.88 95 ILE A N 1
ATOM 742 C CA . ILE A 1 95 ? -2.535 -1.893 -10.365 1.00 94.88 95 ILE A CA 1
ATOM 743 C C . ILE A 1 95 ? -1.719 -1.563 -9.110 1.00 94.88 95 ILE A C 1
ATOM 745 O O . ILE A 1 95 ? -2.307 -1.312 -8.058 1.00 94.88 95 ILE A O 1
ATOM 749 N N . GLY A 1 96 ? -0.388 -1.487 -9.221 1.00 93.69 96 GLY A N 1
ATOM 750 C CA . GLY A 1 96 ? 0.493 -1.110 -8.113 1.00 93.69 96 GLY A CA 1
ATOM 751 C C . GLY A 1 96 ? 0.168 0.270 -7.532 1.00 93.69 96 GLY A C 1
ATOM 752 O O . GLY A 1 96 ? -0.016 0.408 -6.322 1.00 93.69 96 GLY A O 1
ATOM 753 N N . TRP A 1 97 ? 0.011 1.282 -8.389 1.00 96.62 97 TRP A N 1
ATOM 754 C CA . TRP A 1 97 ? -0.386 2.631 -7.967 1.00 96.62 97 TRP A CA 1
ATOM 755 C C . TRP A 1 97 ? -1.800 2.684 -7.384 1.00 96.62 97 TRP A C 1
ATOM 757 O O . TRP A 1 97 ? -2.030 3.371 -6.387 1.00 96.62 97 TRP A O 1
ATOM 767 N N . SER A 1 98 ? -2.740 1.932 -7.958 1.00 96.88 98 SER A N 1
ATOM 768 C CA . SER A 1 98 ? -4.111 1.841 -7.442 1.00 96.88 98 SER A CA 1
ATOM 769 C C . SER A 1 98 ? -4.131 1.232 -6.040 1.00 96.88 98 SER A C 1
ATOM 771 O O . SER A 1 98 ? -4.774 1.773 -5.141 1.00 96.88 98 SER A O 1
ATOM 773 N N . LEU A 1 99 ? -3.372 0.153 -5.819 1.00 95.00 99 LEU A N 1
ATOM 774 C CA . LEU A 1 99 ? -3.232 -0.471 -4.505 1.00 95.00 99 LEU A CA 1
ATOM 775 C C . LEU A 1 99 ? -2.595 0.490 -3.491 1.00 95.00 99 LEU A C 1
ATOM 777 O O . LEU A 1 99 ? -3.071 0.576 -2.361 1.00 95.00 99 LEU A O 1
ATOM 781 N N . ALA A 1 100 ? -1.578 1.263 -3.889 1.00 96.62 100 ALA A N 1
ATOM 782 C CA . ALA A 1 100 ? -0.981 2.283 -3.025 1.00 96.62 100 ALA A CA 1
ATOM 783 C C . ALA A 1 100 ? -1.990 3.365 -2.625 1.00 96.62 100 ALA A C 1
ATOM 785 O O . ALA A 1 100 ? -2.040 3.757 -1.456 1.00 96.62 100 ALA A O 1
ATOM 786 N N . GLY A 1 101 ? -2.835 3.798 -3.565 1.00 97.00 101 GLY A N 1
ATOM 787 C CA . GLY A 1 101 ? -3.935 4.722 -3.297 1.00 97.00 101 GLY A CA 1
ATOM 788 C C . GLY A 1 101 ? -4.934 4.158 -2.286 1.00 97.00 101 GLY A C 1
ATOM 789 O O . GLY A 1 101 ? -5.250 4.824 -1.302 1.00 97.00 101 GLY A O 1
ATOM 790 N N . VAL A 1 102 ? -5.373 2.909 -2.475 1.00 96.69 102 VAL A N 1
ATOM 791 C CA . VAL A 1 102 ? -6.309 2.232 -1.561 1.00 96.69 102 VAL A CA 1
ATOM 792 C C . VAL A 1 102 ? -5.710 2.080 -0.163 1.00 96.69 102 VAL A C 1
ATOM 794 O O . VAL A 1 102 ? -6.347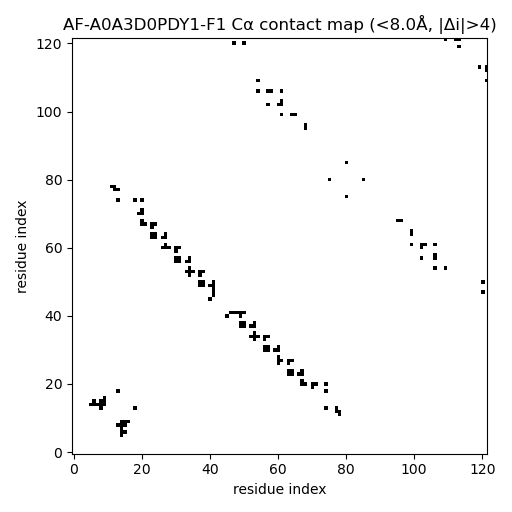 2.473 0.812 1.00 96.69 102 VAL A O 1
ATOM 797 N N . LEU A 1 103 ? -4.482 1.564 -0.043 1.00 95.50 103 LEU A N 1
ATOM 798 C CA . LEU A 1 103 ? -3.830 1.396 1.259 1.00 95.50 103 LEU A CA 1
ATOM 799 C C . LEU A 1 103 ? -3.631 2.741 1.965 1.00 95.50 103 LEU A C 1
ATOM 801 O O . LEU A 1 103 ? -3.904 2.846 3.157 1.00 95.50 103 LEU A O 1
ATOM 805 N N . SER A 1 104 ? -3.223 3.782 1.237 1.00 96.81 104 SER A N 1
ATOM 806 C CA . SER A 1 104 ? -3.056 5.127 1.803 1.00 96.81 104 SER A CA 1
ATOM 807 C C . SER A 1 104 ? -4.377 5.704 2.305 1.00 96.81 104 SER A C 1
ATOM 809 O O . SER A 1 104 ? -4.429 6.251 3.406 1.00 96.81 104 SER A O 1
ATOM 811 N N . LEU A 1 105 ? -5.455 5.542 1.532 1.00 96.69 105 LEU A N 1
ATOM 812 C CA . LEU A 1 105 ? -6.791 5.991 1.914 1.00 96.69 105 LEU A CA 1
ATOM 813 C C . LEU A 1 105 ? -7.284 5.268 3.173 1.00 96.69 105 LEU A C 1
ATOM 815 O O . LEU A 1 105 ? -7.764 5.919 4.099 1.00 96.69 105 LEU A O 1
ATOM 819 N N . LEU A 1 106 ? -7.132 3.941 3.232 1.00 93.75 106 LEU A N 1
ATOM 820 C CA . LEU A 1 106 ? -7.532 3.136 4.389 1.00 93.75 106 LEU A CA 1
ATOM 821 C C . LEU A 1 106 ? -6.736 3.506 5.647 1.00 93.75 106 LEU A C 1
ATOM 823 O O . LEU A 1 106 ? -7.316 3.656 6.724 1.00 93.75 106 LEU A O 1
ATOM 827 N N . THR A 1 107 ? -5.424 3.703 5.515 1.00 94.62 107 THR A N 1
ATOM 828 C CA . THR A 1 107 ? -4.557 4.129 6.621 1.00 94.62 107 THR A CA 1
ATOM 829 C C . THR A 1 107 ? -4.934 5.515 7.124 1.00 94.62 107 THR A C 1
ATOM 831 O O . THR A 1 107 ? -5.105 5.701 8.329 1.00 94.62 107 THR A O 1
ATOM 834 N N . ALA A 1 108 ? -5.118 6.478 6.216 1.00 93.50 108 ALA A N 1
ATOM 835 C CA . ALA A 1 108 ? -5.526 7.835 6.565 1.00 93.50 108 ALA A CA 1
ATOM 836 C C . ALA A 1 108 ? -6.902 7.850 7.244 1.00 93.50 108 ALA A C 1
ATOM 838 O O . ALA A 1 108 ? -7.076 8.495 8.277 1.00 93.50 108 ALA A O 1
ATOM 839 N N . TRP A 1 109 ? -7.861 7.085 6.716 1.00 91.88 109 TRP A N 1
ATOM 840 C CA . TRP A 1 109 ? -9.182 6.929 7.316 1.00 91.88 109 TRP A CA 1
ATOM 841 C C . TRP A 1 109 ? -9.098 6.397 8.749 1.00 91.88 109 TRP A C 1
ATOM 843 O O . TRP A 1 109 ? -9.622 7.028 9.669 1.00 91.88 109 TRP A O 1
ATOM 853 N N . ARG A 1 110 ? -8.384 5.282 8.975 1.00 88.50 110 ARG A N 1
ATOM 854 C CA . ARG A 1 110 ? -8.212 4.721 10.329 1.00 88.50 110 ARG A CA 1
ATOM 855 C C . ARG A 1 110 ? -7.502 5.687 11.266 1.00 88.50 110 ARG A C 1
ATOM 857 O O . ARG A 1 110 ? -7.867 5.762 12.436 1.00 88.50 110 ARG A O 1
ATOM 864 N N . TYR A 1 111 ? -6.521 6.432 10.766 1.00 89.06 111 TYR A N 1
ATOM 865 C CA . TYR A 1 111 ? -5.828 7.443 11.555 1.00 89.06 111 TYR A CA 1
ATOM 866 C C . TYR A 1 111 ? -6.788 8.545 12.029 1.00 89.06 111 TYR A C 1
ATOM 868 O O . TYR A 1 111 ? -6.802 8.872 13.213 1.00 89.06 111 TYR A O 1
ATOM 876 N N . VAL A 1 112 ? -7.647 9.058 11.140 1.00 88.62 112 VAL A N 1
ATOM 877 C CA . VAL A 1 112 ? -8.658 10.073 11.484 1.00 88.62 112 VAL A CA 1
ATOM 878 C C . VAL A 1 112 ? -9.694 9.531 12.470 1.00 88.62 112 VAL A C 1
ATOM 880 O O . VAL A 1 112 ? -10.040 10.225 13.425 1.00 88.62 112 VAL A O 1
ATOM 883 N N . VAL A 1 113 ? -10.184 8.301 12.278 1.00 84.06 113 VAL A N 1
ATOM 884 C CA . VAL A 1 113 ? -11.151 7.682 13.205 1.00 84.06 113 VAL A CA 1
ATOM 885 C C . VAL A 1 113 ? -10.542 7.520 14.601 1.00 84.06 113 VAL A C 1
ATOM 887 O O . VAL A 1 113 ? -11.172 7.906 15.582 1.00 84.06 113 VAL A O 1
ATOM 890 N N . ARG A 1 114 ? -9.280 7.078 14.693 1.00 76.50 114 ARG A N 1
ATOM 891 C CA . ARG A 1 114 ? -8.555 6.927 15.967 1.00 76.50 114 ARG A CA 1
ATOM 892 C C . ARG A 1 114 ? -8.384 8.248 16.728 1.00 76.50 114 ARG A C 1
ATOM 894 O O . ARG A 1 114 ? -8.326 8.234 17.952 1.00 76.50 114 ARG A O 1
ATOM 901 N N . GLN A 1 115 ? -8.288 9.383 16.030 1.00 76.69 115 GLN A N 1
ATOM 902 C CA . GLN A 1 115 ? -8.183 10.697 16.677 1.00 76.69 115 GLN A CA 1
ATOM 903 C C . GLN A 1 115 ? -9.508 11.203 17.252 1.00 76.69 115 GLN A C 1
ATOM 905 O O . GLN A 1 115 ? -9.493 11.968 18.213 1.00 76.69 115 GLN A O 1
ATOM 910 N N . LYS A 1 116 ? -10.644 10.811 16.664 1.00 69.44 116 LYS A N 1
ATOM 911 C CA . LYS A 1 116 ? -11.965 11.260 17.126 1.00 69.44 116 LYS A CA 1
ATOM 912 C C . LYS A 1 116 ? -12.397 10.563 18.408 1.00 69.44 116 LYS A C 1
ATOM 914 O O . LYS A 1 116 ? -13.101 11.178 19.200 1.00 69.44 116 LYS A O 1
ATOM 919 N N . ASP A 1 117 ? -11.964 9.322 18.613 1.00 60.94 117 ASP A N 1
ATOM 920 C CA . ASP A 1 117 ? -12.280 8.581 19.824 1.00 60.94 117 ASP A CA 1
ATOM 921 C C . ASP A 1 117 ? -11.187 7.535 20.133 1.00 60.94 117 ASP A C 1
ATOM 923 O O . ASP A 1 117 ? -11.119 6.489 19.483 1.00 60.94 117 ASP A O 1
ATOM 927 N N . PRO A 1 118 ? -10.300 7.794 21.113 1.00 52.38 118 PRO A N 1
ATOM 928 C CA . PRO A 1 118 ? -9.236 6.863 21.491 1.00 52.38 118 PRO A CA 1
ATOM 929 C C . PRO A 1 118 ? -9.756 5.528 22.045 1.00 52.38 118 PRO A C 1
ATOM 931 O O . PRO A 1 118 ? -8.979 4.578 22.151 1.00 52.38 118 PRO A O 1
ATOM 934 N N . ALA A 1 119 ? -11.034 5.474 22.444 1.00 50.88 119 ALA A N 1
ATOM 935 C CA . ALA A 1 119 ? -11.664 4.333 23.103 1.00 50.88 119 ALA A CA 1
ATOM 936 C C . ALA A 1 119 ? -12.696 3.606 22.224 1.00 50.88 119 ALA A C 1
ATOM 938 O O . ALA A 1 119 ? -13.085 2.484 22.561 1.00 50.88 119 ALA A O 1
ATOM 939 N N . VAL A 1 120 ? -13.133 4.201 21.109 1.00 49.16 120 VAL A N 1
ATOM 940 C CA . VAL A 1 120 ? -14.110 3.579 20.209 1.00 49.16 120 VAL A CA 1
ATOM 941 C C . VAL A 1 120 ? -13.397 2.884 19.059 1.00 49.16 120 VAL A C 1
ATOM 943 O O . VAL A 1 120 ? -12.662 3.472 18.266 1.00 49.16 120 VAL A O 1
ATOM 946 N N . LEU A 1 121 ? -13.627 1.575 19.012 1.00 51.97 121 LEU A N 1
ATOM 947 C CA . LEU A 1 121 ? -13.278 0.719 17.890 1.00 51.97 121 LEU A CA 1
ATOM 948 C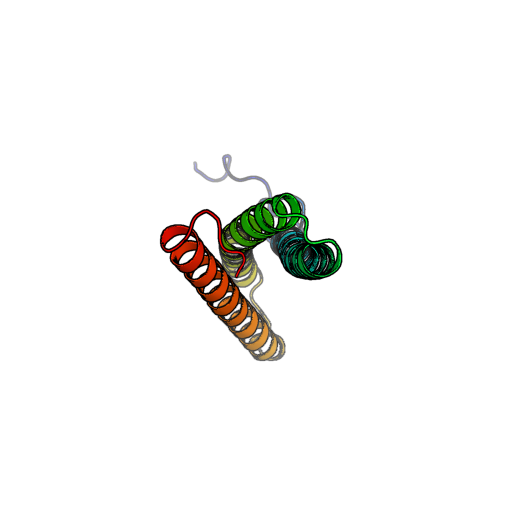 C . LEU A 1 121 ? -13.946 1.266 16.613 1.00 51.97 121 LEU A C 1
ATOM 950 O O . LEU A 1 121 ? -15.135 1.586 16.680 1.00 51.97 121 LEU A O 1
ATOM 954 N N . PRO A 1 122 ? -13.231 1.379 15.477 1.00 53.00 122 PRO A N 1
ATOM 955 C CA . PRO A 1 122 ? -13.894 1.532 14.185 1.00 53.00 122 PRO A CA 1
ATOM 956 C C . PRO A 1 122 ? -14.838 0.358 13.898 1.00 53.00 122 PRO A C 1
ATOM 958 O O . PRO A 1 122 ? -14.532 -0.776 14.340 1.00 53.00 122 PRO A O 1
#

Solvent-accessible surface area (backbone atoms only — not comparable to full-atom values): 6716 Å² total; per-residue (Å²): 130,69,78,81,76,55,63,77,61,41,101,71,60,34,72,54,94,66,82,56,27,64,60,40,44,54,52,23,52,52,30,48,52,48,19,54,51,29,40,53,50,18,66,75,68,70,40,69,68,34,46,54,53,18,49,54,34,35,47,51,20,41,55,40,40,54,55,20,50,52,43,41,54,54,52,56,68,54,55,69,68,57,79,86,50,44,61,58,52,49,52,52,50,53,52,52,54,50,50,46,51,51,42,44,50,54,42,53,49,52,52,56,53,46,72,77,34,89,82,58,79,131